Protein AF-A0A7J7F1D7-F1 (afdb_monomer_lite)

Sequence (108 aa):
MSLLKLESFNSSKTDVLNVSQERVKMFLRTKHKNKSHEFGLVVLNEDTVWPDFQLPQSRQLLLDLEMAFCSPFNLEGLFSLIQNKTEVPVTELADDLPPECGPHCPCL

Foldseek 3Di:
DQDQPDADPVRGGGGPLVVVLVVVVVVCVVVVVDVPDDDWDWDWAPQTDGPPDDPVCPNVVSVPDDDDDHDDTDPVVVVVVVVVVDPDDDDPDPPDDDDDDPDDDDDD

Radius of gyration: 18.08 Å; chains: 1; bounding box: 46×30×47 Å

Organism: Diceros bicornis minor (NCBI:txid77932)

Secondary structure (DSSP, 8-state):
--S--EEPTTS-EE-HHHHHHHHHHHHHHHHTTSTT------B-STT-B-----TTTHHHHHHS------SPP-HHHHHHHHHHHSPPP--S--SS------TTPPP-

InterPro domains:
  IPR026126 BRISC and BRCA1-A complex member 1 [PTHR15660] (1-91)

Structure (mmCIF, N/CA/C/O backbone):
data_AF-A0A7J7F1D7-F1
#
_entry.id   AF-A0A7J7F1D7-F1
#
loop_
_atom_site.group_PDB
_atom_site.id
_atom_site.type_symbol
_atom_site.label_atom_id
_atom_site.label_alt_id
_atom_site.label_comp_id
_atom_site.label_asym_id
_atom_site.label_entity_id
_atom_site.label_seq_id
_atom_site.pdbx_PDB_ins_code
_atom_site.Cartn_x
_atom_site.Cartn_y
_atom_site.Cartn_z
_atom_site.occupancy
_atom_site.B_iso_or_equiv
_atom_site.auth_seq_id
_atom_site.auth_comp_id
_atom_site.auth_asym_id
_atom_site.auth_atom_id
_atom_site.pdbx_PDB_model_num
ATOM 1 N N . MET A 1 1 ? -7.947 -5.145 9.015 1.00 65.12 1 MET A N 1
ATOM 2 C CA . MET A 1 1 ? -6.910 -4.146 9.368 1.00 65.12 1 MET A CA 1
ATOM 3 C C . MET A 1 1 ? -7.414 -2.970 10.229 1.00 65.12 1 MET A C 1
ATOM 5 O O . MET A 1 1 ? -6.630 -2.501 11.037 1.00 65.12 1 MET A O 1
ATOM 9 N N . SER A 1 2 ? -8.692 -2.566 10.206 1.00 66.88 2 SER A N 1
ATOM 10 C CA . SER A 1 2 ? -9.288 -1.514 11.072 1.00 66.88 2 SER A CA 1
ATOM 11 C C . SER A 1 2 ? -9.459 -1.851 12.565 1.00 66.88 2 SER A C 1
ATOM 13 O O . SER A 1 2 ? -10.222 -1.200 13.271 1.00 66.88 2 SER A O 1
ATOM 15 N N . LEU A 1 3 ? -8.791 -2.889 13.073 1.00 76.88 3 LEU A N 1
ATOM 16 C CA . LEU A 1 3 ? -8.859 -3.221 14.494 1.00 76.88 3 LEU A CA 1
ATOM 17 C C . LEU A 1 3 ? -7.783 -2.410 15.224 1.00 76.88 3 LEU A C 1
ATOM 19 O O . LEU A 1 3 ? -6.606 -2.523 14.883 1.00 76.88 3 LEU A O 1
ATOM 23 N N . LEU A 1 4 ? -8.187 -1.616 16.223 1.00 78.50 4 LEU A N 1
ATOM 24 C CA . LEU A 1 4 ? -7.321 -0.768 17.061 1.00 78.50 4 LEU A CA 1
ATOM 25 C C . LEU A 1 4 ? -6.440 -1.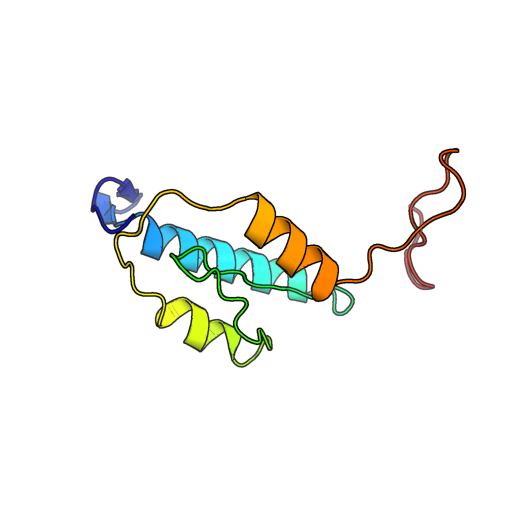612 18.006 1.00 78.50 4 LEU A C 1
ATOM 27 O O . LEU A 1 4 ? -6.603 -1.594 19.229 1.00 78.50 4 LEU A O 1
ATOM 31 N N . LYS A 1 5 ? -5.553 -2.425 17.428 1.00 82.19 5 LYS A N 1
ATOM 32 C CA . LYS A 1 5 ? -4.695 -3.389 18.135 1.00 82.19 5 LYS A CA 1
ATOM 33 C C . LYS A 1 5 ? -3.246 -2.933 18.254 1.00 82.19 5 LYS A C 1
ATOM 35 O O . LYS A 1 5 ? -2.496 -3.559 18.995 1.00 82.19 5 LYS A O 1
ATOM 40 N N . LEU A 1 6 ? -2.852 -1.900 17.511 1.00 85.00 6 LEU A N 1
ATOM 41 C CA . LEU A 1 6 ? -1.497 -1.370 17.553 1.00 85.00 6 LEU A CA 1
ATOM 42 C C . LEU A 1 6 ? -1.399 -0.295 18.631 1.00 85.00 6 LEU A C 1
ATOM 44 O O . LEU A 1 6 ? -2.266 0.574 18.737 1.00 85.00 6 LEU A O 1
ATOM 48 N N . GLU A 1 7 ? -0.325 -0.351 19.406 1.00 87.69 7 GLU A N 1
ATOM 49 C CA . GLU A 1 7 ? 0.033 0.676 20.375 1.00 87.69 7 GLU A CA 1
ATOM 50 C C . GLU A 1 7 ? 0.998 1.669 19.724 1.00 87.69 7 GLU A C 1
ATOM 52 O O . GLU A 1 7 ? 1.966 1.280 19.064 1.00 87.69 7 GLU A O 1
ATOM 57 N N . SER A 1 8 ? 0.701 2.960 19.851 1.00 85.00 8 SER A N 1
ATOM 58 C CA . SER A 1 8 ? 1.573 4.027 19.373 1.00 85.00 8 SER A CA 1
ATOM 59 C C . SER A 1 8 ? 2.577 4.439 20.452 1.00 85.00 8 SER A C 1
ATOM 61 O O . SER A 1 8 ? 2.356 4.239 21.644 1.00 85.00 8 SER A O 1
ATOM 63 N N . PHE A 1 9 ? 3.658 5.109 20.046 1.00 86.00 9 PHE A N 1
ATOM 64 C CA . PHE A 1 9 ? 4.619 5.712 20.980 1.00 86.00 9 PHE A CA 1
ATOM 65 C C . PHE A 1 9 ? 4.003 6.789 21.886 1.00 86.00 9 PHE A C 1
ATOM 67 O O . PHE A 1 9 ? 4.565 7.097 22.930 1.00 86.00 9 PHE A O 1
ATOM 74 N N . ASN A 1 10 ? 2.838 7.327 21.515 1.00 87.25 10 ASN A N 1
ATOM 75 C CA . ASN A 1 10 ? 2.084 8.285 22.322 1.00 87.25 10 ASN A CA 1
ATOM 76 C C . ASN A 1 10 ? 1.061 7.587 23.239 1.00 87.25 10 ASN A C 1
ATOM 78 O O . ASN A 1 10 ? 0.101 8.219 23.678 1.00 87.25 10 ASN A O 1
ATOM 82 N N . SER A 1 11 ? 1.216 6.277 23.465 1.00 82.94 11 SER A N 1
ATOM 83 C CA . SER A 1 11 ? 0.308 5.434 24.257 1.00 82.94 11 SER A CA 1
ATOM 84 C C . SER A 1 11 ? -1.150 5.453 23.773 1.00 82.94 11 SER A C 1
ATOM 86 O O . SER A 1 11 ? -2.070 5.127 24.522 1.00 82.94 11 SER A O 1
ATOM 88 N N . SER A 1 12 ? -1.386 5.826 22.511 1.00 85.25 12 SER A N 1
ATOM 89 C CA . SER A 1 12 ? -2.709 5.774 21.888 1.00 85.25 12 SER A CA 1
ATOM 90 C C . SER A 1 12 ? -2.862 4.501 21.063 1.00 85.25 12 SER A C 1
ATOM 92 O O . SER A 1 12 ? -1.916 4.038 20.422 1.00 85.25 12 SER A O 1
ATOM 94 N N . LYS A 1 13 ? -4.069 3.929 21.054 1.00 86.19 13 LYS A N 1
ATOM 95 C CA . LYS A 1 13 ? -4.385 2.816 20.155 1.00 86.19 13 LYS A CA 1
ATOM 96 C C . LYS A 1 13 ? -4.630 3.344 18.748 1.00 86.19 13 LYS A C 1
ATOM 98 O O . LYS A 1 13 ? -5.329 4.339 18.574 1.00 86.19 13 LYS A O 1
ATOM 103 N N . THR A 1 14 ? -4.085 2.654 17.758 1.00 85.00 14 THR A N 1
ATOM 104 C CA . THR A 1 14 ? -4.287 2.952 16.339 1.00 85.00 14 THR A CA 1
ATOM 105 C C . THR A 1 14 ? -4.560 1.664 15.570 1.00 85.00 14 THR A C 1
ATOM 107 O O . THR A 1 14 ? -4.246 0.561 16.035 1.00 85.00 14 THR A O 1
ATOM 110 N N . ASP A 1 15 ? -5.200 1.783 14.414 1.00 87.19 15 ASP A N 1
ATOM 111 C CA . ASP A 1 15 ? -5.455 0.646 13.542 1.00 87.19 15 ASP A CA 1
ATOM 112 C C . ASP A 1 15 ? -4.317 0.460 12.533 1.00 87.19 15 ASP A C 1
ATOM 114 O O . ASP A 1 15 ? -3.452 1.317 12.327 1.00 87.19 15 ASP A O 1
ATOM 118 N N . VAL A 1 16 ? -4.300 -0.715 11.912 1.00 85.88 16 VAL A N 1
ATOM 119 C CA . VAL A 1 16 ? -3.238 -1.102 10.983 1.00 85.88 16 VAL A CA 1
ATOM 120 C C . VAL A 1 16 ? -3.331 -0.311 9.674 1.00 85.88 16 VAL A C 1
ATOM 122 O O . VAL A 1 16 ? -2.300 -0.084 9.040 1.00 85.88 16 VAL A O 1
ATOM 125 N N . LEU A 1 17 ? -4.526 0.134 9.269 1.00 84.62 17 LEU A N 1
ATOM 126 C CA . LEU A 1 17 ? -4.741 0.854 8.012 1.00 84.62 17 LEU A CA 1
ATOM 127 C C . LEU A 1 17 ? -4.116 2.251 8.076 1.00 84.62 17 LEU A C 1
ATOM 129 O O . LEU A 1 17 ? -3.295 2.586 7.223 1.00 84.62 17 LEU A O 1
ATOM 133 N N . ASN A 1 18 ? -4.402 2.997 9.140 1.00 83.94 18 ASN A N 1
ATOM 134 C CA . ASN A 1 18 ? -3.847 4.323 9.397 1.00 83.94 18 ASN A CA 1
ATOM 135 C C . ASN A 1 18 ? -2.313 4.288 9.469 1.00 83.94 18 ASN A C 1
ATOM 137 O O . ASN A 1 18 ? -1.621 5.094 8.842 1.00 83.94 18 ASN A O 1
ATOM 141 N N . VAL A 1 19 ? -1.750 3.304 10.182 1.00 87.56 19 VAL A N 1
ATOM 142 C CA . VAL A 1 19 ? -0.289 3.127 10.249 1.00 87.56 19 VAL A CA 1
ATOM 143 C C . VAL A 1 19 ? 0.300 2.799 8.874 1.00 87.56 19 VAL A C 1
ATOM 145 O O . VAL A 1 19 ? 1.369 3.305 8.526 1.00 87.56 19 VAL A O 1
ATOM 148 N N . SER A 1 20 ? -0.381 1.971 8.082 1.00 86.62 20 SER A N 1
ATOM 149 C CA . SER A 1 20 ? 0.068 1.596 6.736 1.00 86.62 20 SER A CA 1
ATOM 150 C C . SER A 1 20 ? 0.037 2.782 5.770 1.00 86.62 20 SER A C 1
ATOM 152 O O . SER A 1 20 ? 1.019 3.007 5.062 1.00 86.62 20 SER A O 1
ATOM 154 N N .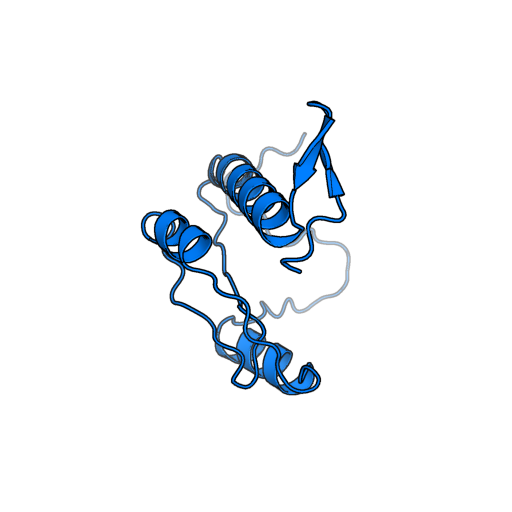 GLN A 1 21 ? -1.029 3.586 5.787 1.00 85.62 21 GLN A N 1
ATOM 155 C CA . GLN A 1 21 ? -1.160 4.793 4.963 1.00 85.62 21 GLN A CA 1
ATOM 156 C C . GLN A 1 21 ? -0.032 5.795 5.248 1.00 85.62 21 GLN A C 1
ATOM 158 O O . GLN A 1 21 ? 0.621 6.264 4.312 1.00 85.62 21 GLN A O 1
ATOM 163 N N . GLU A 1 22 ? 0.272 6.079 6.521 1.00 86.88 22 GLU A N 1
ATOM 164 C CA . GLU A 1 22 ? 1.367 6.999 6.866 1.00 86.88 22 GLU A CA 1
ATOM 165 C C . GLU A 1 22 ? 2.747 6.446 6.469 1.00 86.88 22 GLU A C 1
ATOM 167 O O . GLU A 1 22 ? 3.594 7.199 5.972 1.00 86.88 22 GLU A O 1
ATOM 172 N N . ARG A 1 23 ? 2.971 5.129 6.588 1.00 88.94 23 ARG A N 1
ATOM 173 C CA . ARG A 1 23 ? 4.214 4.492 6.114 1.00 88.94 23 ARG A CA 1
ATOM 174 C C . ARG A 1 23 ? 4.375 4.604 4.600 1.00 88.94 23 ARG A C 1
ATOM 176 O O . ARG A 1 23 ? 5.435 5.032 4.140 1.00 88.94 23 ARG A O 1
ATOM 183 N N . VAL A 1 24 ? 3.341 4.271 3.826 1.00 86.94 24 VAL A N 1
ATOM 184 C CA . VAL A 1 24 ? 3.367 4.368 2.354 1.00 86.94 24 VAL A CA 1
ATOM 185 C C . VAL A 1 24 ? 3.572 5.819 1.916 1.00 86.94 24 VAL A C 1
ATOM 187 O O . VAL A 1 24 ? 4.423 6.104 1.074 1.00 86.94 24 VAL A O 1
ATOM 190 N N . LYS A 1 25 ? 2.880 6.770 2.547 1.00 84.75 25 LYS A N 1
ATOM 191 C CA . LYS A 1 25 ? 3.049 8.207 2.292 1.00 84.75 25 LYS A CA 1
ATOM 192 C C . LYS A 1 25 ? 4.485 8.675 2.531 1.00 84.75 25 LYS A C 1
ATOM 194 O O . LYS A 1 25 ? 5.026 9.435 1.722 1.00 84.75 25 LYS A O 1
ATOM 199 N N . MET A 1 26 ? 5.119 8.238 3.618 1.00 86.12 26 MET A N 1
ATOM 200 C CA . MET A 1 26 ? 6.517 8.575 3.897 1.00 86.12 26 MET A CA 1
ATOM 201 C C . MET A 1 26 ? 7.482 7.893 2.914 1.00 86.12 26 MET A C 1
ATOM 203 O O . MET A 1 26 ? 8.435 8.532 2.455 1.00 86.12 26 MET A O 1
ATOM 207 N N . PHE A 1 27 ? 7.210 6.645 2.526 1.00 88.06 27 PHE A N 1
ATOM 208 C CA . PHE A 1 27 ? 7.970 5.925 1.503 1.00 88.06 27 PHE A CA 1
ATOM 209 C C . PHE A 1 27 ? 7.953 6.663 0.157 1.00 88.06 27 PHE A C 1
ATOM 211 O O . PHE A 1 27 ? 9.017 6.985 -0.377 1.00 88.06 27 PHE A O 1
ATOM 218 N N . LEU A 1 28 ? 6.766 7.028 -0.337 1.00 84.31 28 LEU A N 1
ATOM 219 C CA . LEU A 1 28 ? 6.596 7.757 -1.598 1.00 84.31 28 LEU A CA 1
ATOM 220 C C . LEU A 1 28 ? 7.340 9.094 -1.576 1.00 84.31 28 LEU A C 1
ATOM 222 O O . LEU A 1 28 ? 8.084 9.403 -2.502 1.00 84.31 28 LEU A O 1
ATOM 226 N N . ARG A 1 29 ? 7.223 9.867 -0.486 1.00 82.31 29 ARG A N 1
ATOM 227 C CA . ARG A 1 29 ? 7.961 11.135 -0.318 1.00 82.31 29 ARG A CA 1
ATOM 228 C C . ARG A 1 29 ? 9.475 10.944 -0.370 1.00 82.31 29 ARG A C 1
ATOM 230 O O . ARG A 1 29 ? 10.182 11.795 -0.906 1.00 82.31 29 ARG A O 1
ATOM 237 N N . THR A 1 30 ? 9.969 9.850 0.199 1.00 84.19 30 THR A N 1
ATOM 238 C CA . THR A 1 30 ? 11.403 9.555 0.250 1.00 84.19 30 THR A CA 1
ATOM 239 C C . THR A 1 30 ? 11.927 9.150 -1.125 1.00 84.19 30 THR A C 1
ATOM 241 O O . THR A 1 30 ? 12.967 9.652 -1.552 1.00 84.19 30 THR A O 1
ATOM 244 N N . LYS A 1 31 ? 11.198 8.291 -1.844 1.00 83.25 31 LYS A N 1
ATOM 245 C CA . LYS A 1 31 ? 11.617 7.759 -3.147 1.00 83.25 31 LYS A CA 1
ATOM 246 C C . LYS A 1 31 ? 11.380 8.725 -4.313 1.00 83.25 31 LYS A C 1
ATOM 248 O O . LYS A 1 31 ? 12.203 8.754 -5.223 1.00 83.25 31 LYS A O 1
ATOM 253 N N . HIS A 1 32 ? 10.363 9.589 -4.232 1.00 76.50 32 HIS A N 1
ATOM 254 C CA . HIS A 1 32 ? 10.086 10.647 -5.217 1.00 76.50 32 HIS A CA 1
ATOM 255 C C . HIS A 1 32 ? 11.213 11.691 -5.336 1.00 76.50 32 HIS A C 1
ATOM 257 O O . HIS A 1 32 ? 11.262 12.452 -6.300 1.00 76.50 32 HIS A O 1
ATOM 263 N N . LYS A 1 33 ? 12.155 11.750 -4.380 1.00 75.62 33 LYS A N 1
ATOM 264 C CA . LYS A 1 33 ? 13.365 12.579 -4.531 1.00 75.62 33 LYS A CA 1
ATOM 265 C C . LYS A 1 33 ? 14.158 12.215 -5.787 1.00 75.62 33 LYS A C 1
ATOM 267 O O . LYS A 1 33 ? 14.780 13.093 -6.377 1.00 75.62 33 LYS A O 1
ATOM 272 N N . ASN A 1 34 ? 14.108 10.951 -6.198 1.00 75.31 34 ASN A N 1
ATOM 273 C CA . ASN A 1 34 ? 14.592 10.529 -7.497 1.00 75.31 34 ASN A CA 1
ATOM 274 C C . ASN A 1 34 ? 13.406 10.454 -8.473 1.00 75.31 34 ASN A C 1
ATOM 276 O O . ASN A 1 34 ? 12.509 9.627 -8.309 1.00 75.31 34 ASN A O 1
ATOM 280 N N . LYS A 1 35 ? 13.424 11.335 -9.479 1.00 75.75 35 LYS A N 1
ATOM 281 C CA . LYS A 1 35 ? 12.358 11.487 -10.479 1.00 75.75 35 LYS A CA 1
ATOM 282 C C . LYS A 1 35 ? 12.276 10.325 -11.475 1.00 75.75 35 LYS A C 1
ATOM 284 O O . LYS A 1 35 ? 11.324 10.289 -12.239 1.00 75.75 35 LYS A O 1
ATOM 289 N N . SER A 1 36 ? 13.245 9.407 -11.474 1.00 79.06 36 SER A N 1
ATOM 290 C CA . SER A 1 36 ? 13.212 8.209 -12.320 1.00 79.06 36 SER A CA 1
ATOM 291 C C . SER A 1 36 ? 12.338 7.089 -11.752 1.00 79.06 36 SER A C 1
ATOM 293 O O . SER A 1 36 ? 12.148 6.081 -12.422 1.00 79.06 36 SER A O 1
ATOM 295 N N . HIS A 1 37 ? 11.861 7.208 -10.507 1.00 78.25 37 HIS A N 1
ATOM 296 C CA . HIS A 1 37 ? 10.981 6.198 -9.930 1.00 78.25 37 HIS A CA 1
ATOM 297 C C . HIS A 1 37 ? 9.531 6.447 -10.326 1.00 78.25 37 HIS A C 1
ATOM 299 O O . HIS A 1 37 ? 8.965 7.503 -10.032 1.00 78.25 37 HIS A O 1
ATOM 305 N N . GLU A 1 38 ? 8.919 5.411 -10.879 1.00 78.94 38 GLU A N 1
ATOM 306 C CA . GLU A 1 38 ? 7.478 5.300 -11.039 1.00 78.94 38 GLU A CA 1
ATOM 307 C C . GLU A 1 38 ? 6.897 4.432 -9.921 1.00 78.94 38 GLU A C 1
ATOM 309 O O . GLU A 1 38 ? 7.578 3.584 -9.338 1.00 78.94 38 GLU A O 1
ATOM 314 N N . PHE A 1 39 ? 5.635 4.676 -9.574 1.00 78.88 39 PHE A N 1
ATOM 315 C CA . PHE A 1 39 ? 4.955 3.975 -8.491 1.00 78.88 39 PHE A CA 1
ATOM 316 C C . PHE A 1 39 ? 3.599 3.479 -8.974 1.00 78.88 39 PHE A C 1
ATOM 318 O O . PHE A 1 39 ? 2.856 4.226 -9.604 1.00 78.88 39 PHE A O 1
ATOM 325 N N . GLY A 1 40 ? 3.263 2.245 -8.609 1.00 79.88 40 GLY A N 1
ATOM 326 C CA . GLY A 1 40 ? 1.919 1.689 -8.710 1.00 79.88 40 GLY A CA 1
ATOM 327 C C . GLY A 1 40 ? 1.355 1.408 -7.322 1.00 79.88 40 GLY A C 1
ATOM 328 O O . GLY A 1 40 ? 2.099 1.025 -6.416 1.00 79.88 40 GLY A O 1
ATOM 329 N N . LEU A 1 41 ? 0.047 1.587 -7.150 1.00 81.00 41 LEU A N 1
ATOM 330 C CA . LEU A 1 41 ? -0.684 1.143 -5.965 1.00 81.00 41 LEU A CA 1
ATOM 331 C C . LEU A 1 41 ? -1.744 0.141 -6.409 1.00 81.00 41 LEU A C 1
ATOM 333 O O . LEU A 1 41 ? -2.540 0.444 -7.290 1.00 81.00 41 LEU A O 1
ATOM 337 N N . VAL 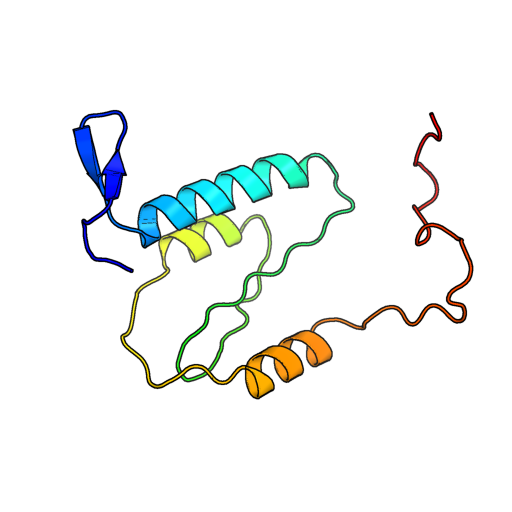A 1 42 ? -1.771 -1.024 -5.767 1.00 79.12 42 VAL A N 1
ATOM 338 C CA . VAL A 1 42 ? -2.791 -2.051 -5.997 1.00 79.12 42 VAL A CA 1
ATOM 339 C C . VAL A 1 42 ? -3.554 -2.270 -4.709 1.00 79.12 42 VAL A C 1
ATOM 341 O O . VAL A 1 42 ? -2.945 -2.440 -3.648 1.00 79.12 42 VAL A O 1
ATOM 344 N N . VAL A 1 43 ? -4.879 -2.260 -4.799 1.00 79.00 43 VAL A N 1
ATOM 345 C CA . VAL A 1 43 ? -5.758 -2.535 -3.665 1.00 79.00 43 VAL A CA 1
ATOM 346 C C . VAL A 1 43 ? -6.322 -3.935 -3.838 1.00 79.00 43 VAL A C 1
ATOM 348 O O . VAL A 1 43 ? -6.963 -4.247 -4.838 1.00 79.00 43 VAL A O 1
ATOM 351 N N . LEU A 1 44 ? -6.067 -4.787 -2.849 1.00 77.56 44 LEU A N 1
ATOM 352 C CA . LEU A 1 44 ? -6.563 -6.156 -2.841 1.00 77.56 44 LEU A CA 1
ATOM 353 C C . LEU A 1 44 ? -7.957 -6.191 -2.211 1.00 77.56 44 LEU A C 1
ATOM 355 O O . LEU A 1 44 ? -8.111 -5.991 -1.006 1.00 77.56 44 LEU A O 1
ATOM 359 N N . ASN A 1 45 ? -8.951 -6.456 -3.049 1.00 75.81 45 ASN A N 1
ATOM 360 C CA . ASN A 1 45 ? -10.344 -6.745 -2.714 1.00 75.81 45 ASN A CA 1
ATOM 361 C C . ASN A 1 45 ? -10.839 -7.897 -3.617 1.00 75.81 45 ASN A C 1
ATOM 363 O O . ASN A 1 45 ? -10.038 -8.484 -4.346 1.00 75.81 45 ASN A O 1
ATOM 367 N N . GLU A 1 46 ? -12.135 -8.223 -3.577 1.00 71.19 46 GLU A N 1
ATOM 368 C CA . GLU A 1 46 ? -12.739 -9.270 -4.426 1.00 71.19 46 GLU A CA 1
ATOM 369 C C . GLU A 1 46 ? -12.401 -9.125 -5.917 1.00 71.19 46 GLU A C 1
ATOM 371 O O . GLU A 1 46 ? -12.053 -10.116 -6.554 1.00 71.19 46 GLU A O 1
ATOM 376 N N . ASP A 1 47 ? -12.389 -7.896 -6.434 1.00 67.25 47 ASP A N 1
ATOM 377 C CA . ASP A 1 47 ? -12.168 -7.624 -7.859 1.00 67.25 47 ASP A CA 1
ATOM 378 C C . ASP A 1 47 ? -10.736 -7.176 -8.201 1.00 67.25 47 ASP A C 1
ATOM 380 O O . ASP A 1 47 ? -10.476 -6.830 -9.348 1.00 67.25 47 ASP A O 1
ATOM 384 N N . THR A 1 48 ? -9.813 -7.176 -7.227 1.00 67.06 48 THR A N 1
ATOM 385 C CA . THR A 1 48 ? -8.424 -6.670 -7.315 1.00 67.06 48 THR A CA 1
ATOM 386 C C . THR A 1 48 ? -8.263 -5.462 -8.245 1.00 67.06 48 THR A C 1
ATOM 388 O O . THR A 1 48 ? -7.991 -5.585 -9.438 1.00 67.06 48 THR A O 1
ATOM 391 N N . VAL A 1 49 ? -8.372 -4.257 -7.689 1.00 70.00 49 VAL A N 1
ATOM 392 C CA . VAL A 1 49 ? -8.357 -3.025 -8.486 1.00 70.00 49 VAL A CA 1
ATOM 393 C C . VAL A 1 49 ? -6.966 -2.385 -8.485 1.00 70.00 49 VAL A C 1
ATOM 395 O O . VAL A 1 49 ? -6.353 -2.177 -7.434 1.00 70.00 49 VAL A O 1
ATOM 398 N N . TRP A 1 50 ? -6.484 -2.017 -9.676 1.00 66.06 50 TRP A N 1
ATOM 399 C CA . TRP A 1 50 ? -5.350 -1.107 -9.865 1.00 66.06 50 TRP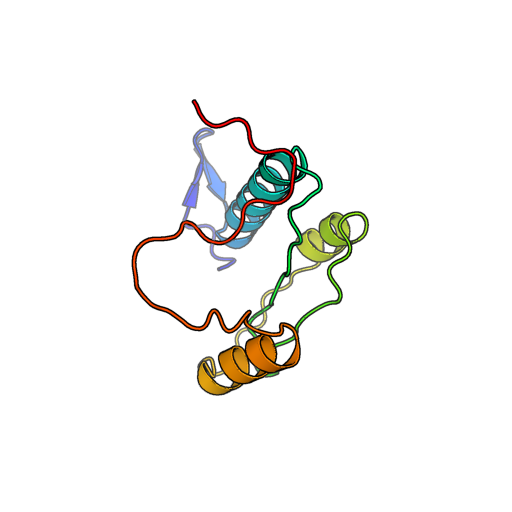 A CA 1
ATOM 400 C C . TRP A 1 50 ? -5.886 0.314 -10.091 1.00 66.06 50 TRP A C 1
ATOM 402 O O . TRP A 1 50 ? -6.185 0.664 -11.237 1.00 66.06 50 TRP A O 1
ATOM 412 N N . PRO A 1 51 ? -6.072 1.135 -9.040 1.00 64.06 51 PRO A N 1
ATOM 413 C CA . PRO A 1 51 ? -6.454 2.529 -9.224 1.00 64.06 51 PRO A CA 1
ATOM 414 C C . PRO A 1 51 ? -5.366 3.263 -10.015 1.00 64.06 51 PRO A C 1
ATOM 416 O O . PRO A 1 51 ? -4.175 3.059 -9.773 1.00 64.06 51 PRO A O 1
ATOM 419 N N . ASP A 1 52 ? -5.760 4.123 -10.958 1.00 60.78 52 ASP A N 1
ATOM 420 C CA . ASP A 1 52 ? -4.798 4.950 -11.688 1.00 60.78 52 ASP A CA 1
ATOM 421 C C . ASP A 1 52 ? -4.048 5.852 -10.701 1.00 60.78 52 ASP A C 1
ATOM 423 O O . ASP A 1 52 ? -4.588 6.777 -10.093 1.00 60.78 52 ASP A O 1
ATOM 427 N N . PHE A 1 53 ? -2.775 5.523 -10.492 1.00 56.78 53 PHE A N 1
ATOM 428 C CA . PHE A 1 53 ? -1.954 6.105 -9.447 1.00 56.78 53 PHE A CA 1
ATOM 429 C C . PHE A 1 53 ? -1.085 7.222 -10.024 1.00 56.78 53 PHE A C 1
ATOM 431 O O . PHE A 1 53 ? 0.083 7.028 -10.352 1.00 56.78 53 PHE A O 1
ATOM 438 N N . GLN A 1 54 ? -1.639 8.428 -10.136 1.00 55.91 54 GLN A N 1
ATOM 439 C CA . GLN A 1 54 ? -0.833 9.625 -10.386 1.00 55.91 54 GLN A CA 1
ATOM 440 C C . GLN A 1 54 ? -0.417 10.254 -9.049 1.00 55.91 54 GLN A C 1
ATOM 442 O O . GLN A 1 54 ? -1.248 10.491 -8.176 1.00 55.91 54 GLN A O 1
ATOM 447 N N . LEU A 1 55 ? 0.872 10.560 -8.866 1.00 52.03 55 LEU A N 1
ATOM 448 C CA . LEU A 1 55 ? 1.444 11.105 -7.618 1.00 52.03 55 LEU A CA 1
ATOM 449 C C . LEU A 1 55 ? 0.665 12.287 -6.983 1.00 52.03 55 LEU A C 1
ATOM 451 O O . LEU A 1 55 ? 0.561 12.309 -5.755 1.00 52.03 55 LEU A O 1
ATOM 455 N N . PRO A 1 56 ? 0.065 13.240 -7.729 1.00 52.56 56 PRO A N 1
ATOM 456 C CA . PRO A 1 56 ? -0.809 14.264 -7.142 1.00 52.56 56 PRO A CA 1
ATOM 457 C C . PRO A 1 56 ? -2.140 13.708 -6.601 1.00 52.56 56 PRO A C 1
ATOM 459 O O . PRO A 1 56 ? -2.617 14.170 -5.567 1.00 52.56 56 PRO A O 1
ATOM 462 N N . GLN A 1 57 ? -2.703 12.691 -7.259 1.00 55.72 57 GLN A N 1
ATOM 463 C CA . GLN A 1 57 ? -3.962 12.017 -6.902 1.00 55.72 57 GLN A CA 1
ATOM 464 C C . GLN A 1 57 ? -3.762 10.940 -5.814 1.00 55.72 57 GLN A C 1
ATOM 466 O O . GLN A 1 57 ? -4.683 10.637 -5.058 1.00 55.72 57 GLN A O 1
ATOM 471 N N . SER A 1 58 ? -2.532 10.435 -5.648 1.00 57.19 58 SER A N 1
ATOM 472 C CA . SER A 1 58 ? -2.161 9.396 -4.673 1.00 57.19 58 SER A CA 1
ATOM 473 C C . SER A 1 58 ? -2.487 9.732 -3.215 1.00 57.19 58 SER A C 1
ATOM 475 O O . SER A 1 58 ? -2.774 8.840 -2.421 1.00 57.19 58 SER A O 1
ATOM 477 N N . ARG A 1 59 ? -2.449 11.019 -2.840 1.00 58.09 59 ARG A N 1
ATOM 478 C CA . ARG A 1 59 ? -2.745 11.457 -1.466 1.00 58.09 59 ARG A CA 1
ATOM 479 C C . ARG A 1 59 ? -4.222 11.326 -1.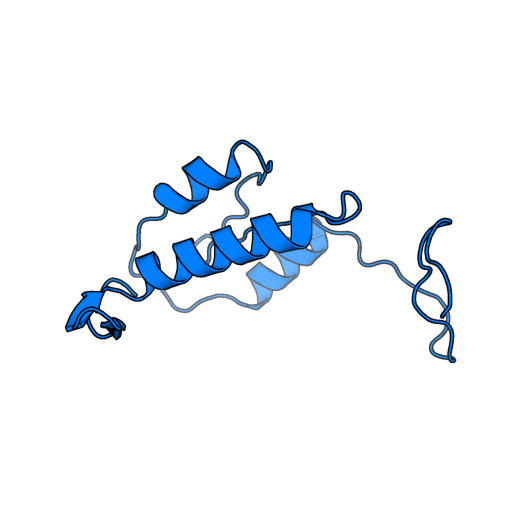131 1.00 58.09 59 ARG A C 1
ATOM 481 O O . ARG A 1 59 ? -4.530 10.988 0.002 1.00 58.09 59 ARG A O 1
ATOM 488 N N . GLN A 1 60 ? -5.089 11.599 -2.102 1.00 59.03 60 GLN A N 1
ATOM 489 C CA . GLN A 1 60 ? -6.532 11.467 -1.949 1.00 59.03 60 GLN A CA 1
ATOM 490 C C . GLN A 1 60 ? -6.910 9.981 -1.943 1.00 59.03 60 GLN A C 1
ATOM 492 O O . GLN A 1 60 ? -7.535 9.511 -1.001 1.00 59.03 60 GLN A O 1
ATOM 497 N N . LEU A 1 61 ? -6.372 9.211 -2.898 1.00 61.25 61 LEU A N 1
ATOM 498 C CA . LEU A 1 61 ? -6.611 7.768 -3.006 1.00 61.25 61 LEU A CA 1
ATOM 499 C C . LEU A 1 61 ? -6.187 6.980 -1.761 1.00 61.25 61 LEU A C 1
ATOM 501 O O . LEU A 1 61 ? -6.881 6.050 -1.375 1.00 61.25 61 LEU A O 1
ATOM 505 N N . LEU A 1 62 ? -5.065 7.335 -1.120 1.00 68.25 62 LEU A N 1
ATOM 506 C CA . LEU A 1 62 ? -4.637 6.671 0.115 1.00 68.25 62 LEU A CA 1
ATOM 507 C C . LEU A 1 62 ? -5.563 6.971 1.297 1.00 68.25 62 LEU A C 1
ATOM 509 O O . LEU A 1 62 ? -5.665 6.117 2.169 1.00 68.25 62 LEU A O 1
ATOM 513 N N . LEU A 1 63 ? -6.195 8.148 1.344 1.00 64.38 63 LEU A N 1
ATOM 514 C CA . LEU A 1 63 ? -7.106 8.549 2.424 1.00 64.38 63 LEU A CA 1
ATOM 515 C C . LEU A 1 63 ? -8.503 7.933 2.267 1.00 64.38 63 LEU A C 1
ATOM 517 O O . LEU A 1 63 ? -9.142 7.655 3.276 1.00 64.38 63 LEU A O 1
ATOM 521 N N . ASP A 1 64 ? -8.927 7.662 1.031 1.00 68.00 64 ASP A N 1
ATOM 522 C CA . ASP A 1 64 ? -10.256 7.124 0.708 1.00 68.00 64 ASP A CA 1
ATOM 523 C C . ASP A 1 64 ? -10.308 5.577 0.724 1.00 68.00 64 ASP A C 1
ATOM 525 O O . ASP A 1 64 ? -11.309 4.977 0.333 1.00 68.00 64 ASP A O 1
ATOM 529 N N . LEU A 1 65 ? -9.235 4.900 1.162 1.00 71.38 65 LEU A N 1
ATOM 530 C CA . LEU A 1 65 ? -9.224 3.439 1.292 1.00 71.38 65 LEU A CA 1
ATOM 531 C C . LEU A 1 65 ? -10.152 2.998 2.429 1.00 71.38 65 LEU A C 1
ATOM 533 O O . LEU A 1 65 ? -9.814 3.127 3.604 1.00 71.38 65 LEU A O 1
ATOM 537 N N . GLU A 1 66 ? -11.286 2.399 2.081 1.00 67.56 66 GLU A N 1
ATOM 538 C CA . GLU A 1 66 ? -12.143 1.688 3.026 1.00 67.56 66 GLU A CA 1
ATOM 539 C C . GLU A 1 66 ? -11.836 0.191 3.038 1.00 67.56 66 GLU A C 1
ATOM 541 O O . GLU A 1 66 ? -11.459 -0.415 2.033 1.00 67.56 66 GLU A O 1
ATOM 546 N N . MET A 1 67 ? -12.019 -0.434 4.201 1.00 63.91 67 MET A N 1
ATOM 547 C CA . MET A 1 67 ? -11.933 -1.883 4.296 1.00 63.91 67 MET A CA 1
ATOM 548 C C . MET A 1 67 ? -13.299 -2.532 4.111 1.00 63.91 67 MET A C 1
ATOM 550 O O . MET A 1 67 ? -14.133 -2.488 5.015 1.00 63.91 67 MET A O 1
ATOM 554 N N . ALA A 1 68 ? -13.464 -3.255 3.012 1.00 62.28 68 ALA A N 1
ATOM 555 C CA . ALA A 1 68 ? -14.458 -4.314 2.920 1.00 62.28 68 ALA A CA 1
ATOM 556 C C . ALA A 1 68 ? -13.829 -5.644 3.374 1.00 62.28 68 ALA A C 1
ATOM 558 O O . ALA A 1 68 ? -12.666 -5.931 3.082 1.00 62.28 68 ALA A O 1
ATOM 559 N N . PHE A 1 69 ? -14.576 -6.455 4.126 1.00 57.12 69 PHE A N 1
ATOM 560 C CA . PHE A 1 69 ? -14.208 -7.853 4.350 1.00 57.12 69 PHE A CA 1
ATOM 561 C C . PHE A 1 69 ? -14.564 -8.632 3.088 1.00 57.12 69 PHE A C 1
ATOM 563 O O . PHE A 1 69 ? -15.730 -8.665 2.711 1.00 57.12 69 PHE A O 1
ATOM 570 N N . CYS A 1 70 ? -13.567 -9.249 2.465 1.00 60.44 70 CYS A N 1
ATOM 571 C CA . CYS A 1 70 ? -13.724 -9.964 1.206 1.00 60.44 70 CYS A CA 1
ATOM 572 C C . CYS A 1 70 ? -13.282 -11.426 1.328 1.00 60.44 70 CYS A C 1
ATOM 574 O O . CYS A 1 70 ? -12.546 -11.799 2.251 1.00 60.44 70 CYS A O 1
ATOM 576 N N . SER A 1 71 ? -13.758 -12.227 0.373 1.00 65.38 71 SER A N 1
ATOM 577 C CA . SER A 1 71 ? -13.358 -13.614 0.095 1.00 65.38 71 SER A CA 1
ATOM 578 C C . SER A 1 71 ? -11.817 -13.796 -0.003 1.00 65.38 71 SER A C 1
ATOM 580 O O . SER A 1 71 ? -11.083 -12.804 -0.056 1.00 65.38 71 SER A O 1
ATOM 582 N N . PRO A 1 72 ? -11.269 -15.031 0.037 1.00 75.31 72 PRO A N 1
ATOM 583 C CA . PRO A 1 72 ? -9.821 -15.238 -0.050 1.00 75.31 72 PRO A CA 1
ATOM 584 C C . PRO A 1 72 ? -9.219 -14.589 -1.305 1.00 75.31 72 PRO A C 1
ATOM 586 O O . PRO A 1 72 ? -9.779 -14.655 -2.394 1.00 75.31 72 PRO A O 1
ATOM 589 N N . PHE A 1 73 ? -8.052 -13.966 -1.139 1.00 74.19 73 PHE A N 1
ATOM 590 C CA . PHE A 1 73 ? -7.384 -13.204 -2.191 1.00 74.19 73 PHE A CA 1
ATOM 591 C C . PHE A 1 73 ? -6.885 -14.107 -3.333 1.00 74.19 73 PHE A C 1
ATOM 593 O O . PHE A 1 73 ? -6.260 -15.142 -3.095 1.00 74.19 73 PHE A O 1
ATOM 600 N N . ASN A 1 74 ? -7.110 -13.683 -4.581 1.00 81.69 74 ASN A N 1
ATOM 601 C CA . ASN A 1 74 ? -6.617 -14.377 -5.769 1.00 81.69 74 ASN A CA 1
ATOM 602 C C . ASN A 1 74 ? -5.239 -13.836 -6.194 1.00 81.69 74 ASN A C 1
ATOM 604 O O . ASN A 1 74 ? -5.137 -12.820 -6.882 1.00 81.69 74 ASN A O 1
ATOM 608 N N . LEU A 1 75 ? -4.170 -14.538 -5.806 1.00 85.31 75 LEU A N 1
ATOM 609 C CA . LEU A 1 75 ? -2.805 -14.175 -6.203 1.00 85.31 75 LEU A CA 1
ATOM 610 C C . LEU A 1 75 ? -2.574 -14.284 -7.714 1.00 85.31 75 LEU A C 1
ATOM 612 O O . LEU A 1 75 ? -1.852 -13.466 -8.273 1.00 85.31 75 LEU A O 1
ATOM 616 N N . GLU A 1 76 ? -3.179 -15.264 -8.381 1.00 86.88 76 GLU A N 1
ATOM 617 C CA . GLU A 1 76 ? -3.015 -15.465 -9.825 1.00 86.88 76 GLU A CA 1
ATOM 618 C C . GLU A 1 76 ? -3.600 -14.290 -10.619 1.00 86.88 76 GLU A C 1
ATOM 620 O O . GLU A 1 76 ? -2.957 -13.764 -11.531 1.00 86.88 76 GLU A O 1
ATOM 625 N N . GLY A 1 77 ? -4.774 -13.805 -10.203 1.00 84.75 77 GLY A N 1
ATOM 626 C CA . GLY A 1 77 ? -5.385 -12.592 -10.751 1.00 84.75 77 GLY A CA 1
ATOM 627 C C . GLY A 1 77 ? -4.519 -11.349 -10.531 1.00 84.75 77 GLY A C 1
ATOM 628 O O . GLY A 1 77 ? -4.313 -10.571 -11.462 1.00 84.75 77 GLY A O 1
ATOM 629 N N . LEU A 1 78 ? -3.937 -11.197 -9.335 1.00 85.38 78 LEU A N 1
ATOM 630 C CA . LEU A 1 78 ? -3.008 -10.104 -9.029 1.00 85.38 78 LEU A CA 1
ATOM 631 C C . LEU A 1 78 ? -1.769 -10.127 -9.936 1.00 85.38 78 LEU A C 1
ATOM 633 O O . LEU A 1 78 ? -1.404 -9.096 -10.500 1.00 85.38 78 LEU A O 1
ATOM 637 N N . PHE A 1 79 ? -1.119 -11.283 -10.085 1.00 86.25 79 PHE A N 1
ATOM 638 C CA . PHE A 1 79 ? 0.066 -11.395 -10.939 1.00 86.25 79 PHE A CA 1
ATOM 639 C C . PHE A 1 79 ? -0.268 -11.131 -12.405 1.00 86.25 79 PHE A C 1
ATOM 641 O O . PHE A 1 79 ? 0.480 -10.420 -13.074 1.00 86.25 79 PHE A O 1
ATOM 648 N N . SER A 1 80 ? -1.416 -11.621 -12.876 1.00 86.75 80 SER A N 1
ATOM 649 C CA . SER A 1 80 ? -1.906 -11.347 -14.230 1.00 86.75 80 SER A CA 1
ATOM 650 C C . SER A 1 80 ? -2.143 -9.849 -14.452 1.00 86.75 80 SER A C 1
ATOM 652 O O . SER A 1 80 ? -1.768 -9.303 -15.489 1.00 86.75 80 SER A O 1
ATOM 654 N N . LEU A 1 81 ? -2.708 -9.153 -13.459 1.00 84.38 81 LEU A N 1
ATOM 655 C CA . LEU A 1 81 ? -2.926 -7.707 -13.511 1.00 84.38 81 LEU A CA 1
ATOM 656 C C . LEU A 1 81 ? -1.605 -6.928 -13.572 1.00 84.38 81 LEU A C 1
ATOM 658 O O . LEU A 1 81 ? -1.481 -6.009 -14.381 1.00 84.38 81 LEU A O 1
ATOM 662 N N . ILE A 1 82 ? -0.620 -7.305 -12.750 1.00 84.50 82 ILE A N 1
ATOM 663 C CA . ILE A 1 82 ? 0.717 -6.692 -12.754 1.00 84.50 82 ILE A CA 1
ATOM 664 C C . ILE A 1 82 ? 1.391 -6.901 -14.116 1.00 84.50 82 ILE A C 1
ATOM 666 O O . ILE A 1 82 ? 1.875 -5.938 -14.706 1.00 84.50 82 ILE A O 1
ATOM 670 N N . GLN A 1 83 ? 1.378 -8.124 -14.654 1.00 84.50 83 GLN A N 1
ATOM 671 C CA . GLN A 1 83 ? 1.965 -8.419 -15.967 1.00 84.50 83 GLN A CA 1
ATOM 672 C C . GLN A 1 83 ? 1.300 -7.629 -17.101 1.00 84.50 83 GLN A C 1
ATOM 674 O O . GLN A 1 83 ? 1.979 -7.178 -18.014 1.00 84.50 83 GLN A O 1
ATOM 679 N N . ASN A 1 84 ? -0.017 -7.421 -17.040 1.00 82.31 84 ASN A N 1
ATOM 680 C CA . ASN A 1 84 ? -0.730 -6.653 -18.062 1.00 82.31 84 ASN A CA 1
ATOM 681 C C . ASN A 1 84 ? -0.479 -5.135 -17.961 1.00 82.31 84 ASN A C 1
ATOM 683 O O . ASN A 1 84 ? -0.576 -4.418 -18.952 1.00 82.31 84 ASN A O 1
ATOM 687 N N . LYS A 1 85 ? -0.194 -4.619 -16.758 1.00 77.81 85 LYS A N 1
ATOM 688 C CA . LYS A 1 85 ? 0.035 -3.183 -16.513 1.00 77.81 85 LYS A CA 1
ATOM 689 C C . LYS A 1 85 ? 1.498 -2.764 -16.637 1.00 77.81 85 LYS A C 1
ATOM 691 O O . LYS A 1 85 ? 1.762 -1.578 -16.815 1.00 77.81 85 LYS A O 1
ATOM 696 N N . THR A 1 86 ? 2.425 -3.708 -16.531 1.00 71.06 86 THR A N 1
ATOM 697 C CA . THR A 1 86 ? 3.866 -3.456 -16.589 1.00 71.06 86 THR A CA 1
ATOM 698 C C . THR A 1 86 ? 4.537 -4.491 -17.473 1.00 71.06 86 THR A C 1
ATOM 700 O O . THR A 1 86 ? 4.499 -5.683 -17.177 1.00 71.06 86 THR A O 1
ATOM 703 N N . GLU A 1 87 ? 5.199 -4.029 -18.532 1.00 63.56 87 GLU A N 1
ATOM 704 C CA . GLU A 1 87 ? 6.110 -4.866 -19.306 1.00 63.56 87 GLU A CA 1
ATOM 705 C C . GLU A 1 87 ? 7.337 -5.169 -18.441 1.00 63.56 87 GLU A C 1
ATOM 707 O O . GLU A 1 87 ? 8.031 -4.264 -17.973 1.00 63.56 87 GLU A O 1
ATOM 712 N N . VAL A 1 88 ? 7.589 -6.452 -18.179 1.00 59.50 88 VAL A N 1
ATOM 713 C CA . VAL A 1 88 ? 8.811 -6.866 -17.490 1.00 59.50 88 VAL A CA 1
ATOM 714 C C . VAL A 1 88 ? 9.954 -6.727 -18.494 1.00 59.50 88 VAL A C 1
ATOM 716 O O . VAL A 1 88 ? 9.897 -7.380 -19.538 1.00 59.50 88 VAL A O 1
ATOM 719 N N . PRO A 1 89 ? 10.986 -5.909 -18.224 1.00 56.19 89 PRO A N 1
ATOM 720 C CA . PRO A 1 89 ? 12.130 -5.828 -19.117 1.00 56.19 89 PRO A CA 1
ATOM 721 C C . PRO A 1 89 ? 12.793 -7.207 -19.183 1.00 56.19 89 PRO A C 1
ATOM 723 O O . PRO A 1 89 ? 13.257 -7.738 -18.173 1.00 56.19 89 PRO A O 1
ATOM 726 N N . VAL A 1 90 ? 12.790 -7.811 -20.370 1.00 51.78 90 VAL A N 1
ATOM 727 C CA . VAL A 1 90 ? 13.481 -9.074 -20.628 1.00 51.78 90 VAL A CA 1
ATOM 728 C C . VAL A 1 90 ? 14.924 -8.731 -20.960 1.00 51.78 90 VAL A C 1
ATOM 730 O O . VAL A 1 90 ? 15.227 -8.305 -22.071 1.00 51.78 90 VAL A O 1
ATOM 733 N N . THR A 1 91 ? 15.821 -8.880 -19.991 1.00 51.91 91 THR A N 1
ATOM 734 C CA . THR A 1 91 ? 17.258 -8.787 -20.250 1.00 51.91 91 THR A CA 1
ATOM 735 C C . THR A 1 91 ? 17.752 -10.155 -20.714 1.00 51.91 91 THR A C 1
ATOM 737 O O . THR A 1 91 ? 17.786 -11.109 -19.934 1.00 51.91 91 THR A O 1
ATOM 740 N N . GLU A 1 92 ? 18.129 -10.278 -21.987 1.00 50.16 92 GLU A N 1
ATOM 741 C CA . GLU A 1 92 ? 18.874 -11.439 -22.483 1.00 50.16 92 GLU A CA 1
ATOM 742 C C . GLU A 1 92 ? 20.308 -11.402 -21.926 1.00 50.16 92 GLU A C 1
ATOM 744 O O . GLU A 1 92 ? 21.204 -10.878 -22.571 1.00 50.16 92 GLU A O 1
ATOM 749 N N . LEU A 1 93 ? 20.499 -11.873 -20.690 1.00 47.84 93 LEU A N 1
ATO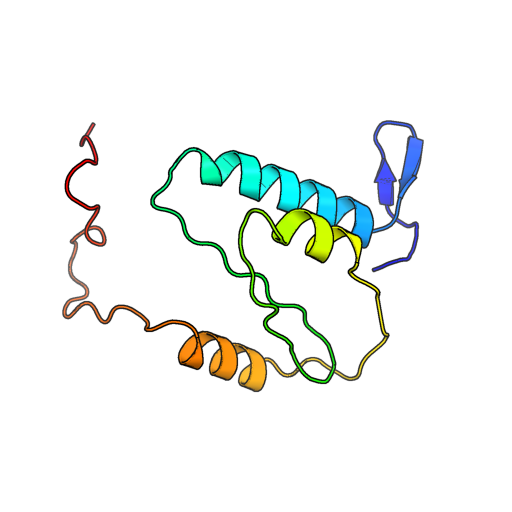M 750 C CA . LEU A 1 93 ? 21.632 -12.669 -20.179 1.00 47.84 93 LEU A CA 1
ATOM 751 C C . LEU A 1 93 ? 21.751 -12.519 -18.656 1.00 47.84 93 LEU A C 1
ATOM 753 O O . LEU A 1 93 ? 21.848 -11.424 -18.111 1.00 47.84 93 LEU A O 1
ATOM 757 N N . ALA A 1 94 ? 21.816 -13.667 -17.988 1.00 52.31 94 ALA A N 1
ATOM 758 C CA . ALA A 1 94 ? 22.012 -13.826 -16.554 1.00 52.31 94 ALA A CA 1
ATOM 759 C C . ALA A 1 94 ? 23.502 -13.880 -16.148 1.00 52.31 94 ALA A C 1
ATOM 761 O O . ALA A 1 94 ? 23.845 -14.631 -15.242 1.00 52.31 94 ALA A O 1
ATOM 762 N N . ASP A 1 95 ? 24.374 -13.096 -16.787 1.00 52.72 95 ASP A N 1
ATOM 763 C CA . ASP A 1 95 ? 25.785 -12.980 -16.392 1.00 52.72 95 ASP A CA 1
ATOM 764 C C . ASP A 1 95 ? 26.153 -11.504 -16.143 1.00 52.72 95 ASP A C 1
ATOM 766 O O . ASP A 1 95 ? 26.382 -10.722 -17.063 1.00 52.72 95 ASP A O 1
ATOM 770 N N . ASP A 1 96 ? 26.161 -11.140 -14.858 1.00 52.91 96 ASP A N 1
ATOM 771 C CA . ASP A 1 96 ? 26.968 -10.079 -14.230 1.00 52.91 96 ASP A CA 1
ATOM 772 C C . ASP A 1 96 ? 27.000 -8.662 -14.849 1.00 52.91 96 ASP A C 1
ATOM 774 O O . ASP A 1 96 ? 28.014 -7.964 -14.779 1.00 52.91 96 ASP A O 1
ATOM 778 N N . LEU A 1 97 ? 25.876 -8.153 -15.361 1.00 48.47 97 LEU A N 1
ATOM 779 C CA . LEU A 1 97 ? 25.714 -6.707 -15.568 1.00 48.47 97 LEU A CA 1
ATOM 780 C C . LEU A 1 97 ? 24.611 -6.146 -14.661 1.00 48.47 97 LEU A C 1
ATOM 782 O O . LEU A 1 97 ? 23.491 -6.664 -14.672 1.00 48.47 97 LEU A O 1
ATOM 786 N N . PRO A 1 98 ? 24.890 -5.097 -13.853 1.00 48.09 98 PRO A N 1
ATOM 787 C CA . PRO A 1 98 ? 23.839 -4.426 -13.101 1.00 48.09 98 PRO A CA 1
ATOM 788 C C . PRO A 1 98 ? 22.786 -3.912 -14.094 1.00 48.09 98 PRO A C 1
ATOM 790 O O . PRO A 1 98 ? 23.169 -3.370 -15.135 1.00 48.09 98 PRO A O 1
ATOM 793 N N . PRO A 1 99 ? 21.480 -4.086 -13.802 1.00 48.41 99 PRO A N 1
ATOM 794 C CA . PRO A 1 99 ? 20.414 -3.663 -14.704 1.00 48.41 99 PRO A CA 1
ATOM 795 C C . PRO A 1 99 ? 20.628 -2.191 -15.042 1.00 48.41 99 PRO A C 1
ATOM 797 O O . PRO A 1 99 ? 20.834 -1.393 -14.129 1.00 48.41 99 PRO A O 1
ATOM 800 N N . GLU A 1 100 ? 20.664 -1.877 -16.340 1.00 52.31 100 GLU A N 1
ATOM 801 C CA . GLU A 1 100 ? 21.175 -0.617 -16.878 1.00 52.31 100 GLU A CA 1
ATOM 802 C C . GLU A 1 100 ? 20.657 0.594 -16.093 1.00 52.31 100 GLU A C 1
ATOM 804 O O . GLU A 1 100 ? 19.529 1.064 -16.252 1.00 52.31 100 GLU A O 1
ATOM 809 N N . CYS A 1 101 ? 21.512 1.122 -15.218 1.00 48.00 101 CYS A N 1
ATOM 810 C CA . CYS A 1 101 ? 21.315 2.445 -14.669 1.00 48.00 101 CYS A CA 1
ATOM 811 C C . CYS A 1 101 ? 21.449 3.421 -15.839 1.00 48.00 101 CYS A C 1
ATOM 813 O O . CYS A 1 101 ? 22.507 3.499 -16.462 1.00 48.00 101 CYS A O 1
ATOM 815 N N . GLY A 1 102 ? 20.377 4.162 -16.132 1.00 51.53 102 GLY A N 1
ATOM 816 C CA . GLY A 1 102 ? 20.381 5.226 -17.134 1.00 51.53 102 GLY A CA 1
ATOM 817 C C . GLY A 1 102 ? 21.530 6.237 -16.938 1.00 51.53 102 GLY A C 1
ATOM 818 O O . GLY A 1 102 ? 22.198 6.232 -15.901 1.00 51.53 102 GLY A O 1
ATOM 819 N N . PRO A 1 103 ? 21.743 7.153 -17.902 1.00 47.34 103 PRO A N 1
ATOM 820 C CA . PRO A 1 103 ? 23.029 7.805 -18.216 1.00 47.34 103 PRO A CA 1
ATOM 821 C C . PRO A 1 103 ? 23.630 8.739 -17.141 1.00 47.34 103 PRO A C 1
ATOM 823 O O . PRO A 1 103 ? 24.585 9.461 -17.415 1.00 47.34 103 PRO A O 1
ATOM 826 N N . HIS A 1 104 ? 23.100 8.746 -15.917 1.00 45.03 104 HIS A N 1
ATOM 827 C CA . HIS A 1 104 ? 23.514 9.622 -14.824 1.00 45.03 104 HIS A CA 1
ATOM 828 C C . HIS A 1 104 ? 23.598 8.932 -13.448 1.00 45.03 104 HIS A C 1
ATOM 830 O O . HIS A 1 104 ? 23.340 9.571 -12.427 1.00 45.03 104 HIS A O 1
ATOM 836 N N . CYS A 1 105 ? 23.996 7.659 -13.373 1.00 41.69 105 CYS A N 1
ATOM 837 C CA . CYS A 1 105 ? 24.503 7.108 -12.110 1.00 41.69 105 CYS A CA 1
ATOM 838 C C . CYS A 1 105 ? 26.017 7.358 -11.992 1.00 41.69 105 CYS A C 1
ATOM 840 O O . CYS A 1 105 ? 26.765 6.889 -12.848 1.00 41.69 105 CYS A O 1
ATOM 842 N N . PRO A 1 106 ? 26.502 8.059 -10.948 1.00 45.12 106 PRO A N 1
ATOM 843 C CA . PRO A 1 106 ? 27.919 8.048 -10.629 1.00 45.12 106 PRO A CA 1
ATOM 844 C C . PRO A 1 106 ? 28.254 6.677 -10.031 1.00 45.12 106 PRO A C 1
ATOM 846 O O . PRO A 1 106 ? 27.700 6.288 -9.001 1.00 45.12 106 PRO A O 1
ATOM 849 N N . CYS A 1 107 ? 29.141 5.934 -10.691 1.00 43.72 107 CYS A N 1
ATOM 850 C CA . CYS A 1 107 ? 29.910 4.892 -10.017 1.00 43.72 107 CYS A CA 1
ATOM 851 C C . CYS A 1 107 ? 30.694 5.552 -8.869 1.00 43.72 107 CYS A C 1
ATOM 853 O O . CYS A 1 107 ? 31.110 6.701 -9.024 1.00 43.72 107 CYS A O 1
ATOM 855 N N . LEU A 1 108 ? 30.817 4.849 -7.734 1.00 38.62 108 LEU A N 1
ATOM 856 C CA . LEU A 1 108 ? 31.563 5.286 -6.543 1.00 38.62 108 LEU A CA 1
ATOM 857 C C . LEU A 1 108 ? 32.869 6.029 -6.865 1.00 38.62 108 LEU A C 1
ATOM 859 O O . LEU A 1 108 ? 33.614 5.543 -7.746 1.00 38.62 108 LEU A O 1
#

pLDDT: mean 70.74, std 14.28, range [38.62, 88.94]